Protein AF-A0A7W6BPK1-F1 (afdb_monomer_lite)

Structure (mmCIF, N/CA/C/O backbone):
data_AF-A0A7W6BPK1-F1
#
_entry.id   AF-A0A7W6BPK1-F1
#
loop_
_atom_site.group_PDB
_atom_site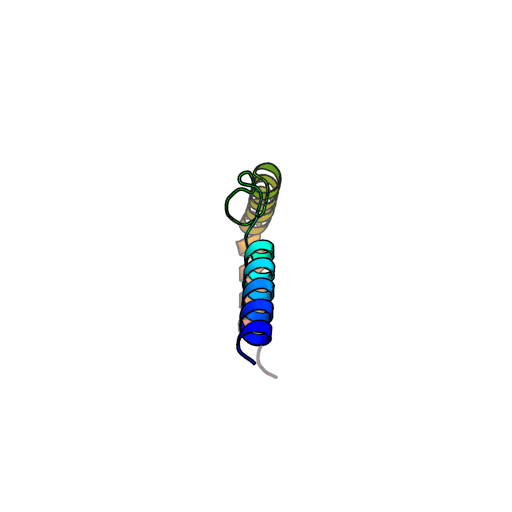.id
_atom_site.type_symbol
_atom_site.label_atom_id
_atom_site.label_alt_id
_atom_site.label_comp_id
_atom_site.label_asym_id
_atom_site.label_entity_id
_atom_site.label_seq_id
_atom_site.pdbx_PDB_ins_code
_atom_site.Cartn_x
_atom_site.Cartn_y
_atom_site.Cartn_z
_atom_site.occupancy
_atom_site.B_iso_or_equiv
_atom_site.auth_seq_id
_atom_site.auth_comp_id
_atom_site.auth_asym_id
_atom_site.auth_atom_id
_atom_site.pdbx_PDB_model_num
ATOM 1 N N . MET A 1 1 ? -6.519 -16.957 47.097 1.00 60.28 1 MET A N 1
ATOM 2 C CA . MET A 1 1 ? -6.061 -17.304 45.727 1.00 60.28 1 MET A CA 1
ATOM 3 C C . MET A 1 1 ? -7.109 -17.043 44.644 1.00 60.28 1 MET A C 1
ATOM 5 O O . MET A 1 1 ? -6.747 -16.441 43.644 1.00 60.28 1 MET A O 1
ATOM 9 N N . ALA A 1 2 ? -8.386 -17.417 44.817 1.00 66.50 2 ALA A N 1
ATOM 10 C CA . ALA A 1 2 ? -9.426 -17.204 43.793 1.00 66.50 2 ALA A CA 1
ATOM 11 C C . ALA A 1 2 ? -9.647 -15.724 43.402 1.00 66.50 2 ALA A C 1
ATOM 13 O O . ALA A 1 2 ? -9.762 -15.408 42.224 1.00 66.50 2 ALA A O 1
ATOM 14 N N . MET A 1 3 ? -9.611 -14.811 44.378 1.00 65.69 3 MET A N 1
ATOM 15 C CA . MET A 1 3 ? -9.810 -13.370 44.163 1.00 65.69 3 MET A CA 1
ATOM 16 C C . MET A 1 3 ? -8.683 -12.719 43.340 1.00 65.69 3 MET A C 1
ATOM 18 O O . MET A 1 3 ? -8.951 -11.937 42.436 1.00 65.69 3 MET A O 1
ATOM 22 N N . PHE A 1 4 ? -7.426 -13.113 43.577 1.00 72.12 4 PHE A N 1
ATOM 23 C CA . PHE A 1 4 ? -6.277 -12.636 42.794 1.00 72.12 4 PHE A CA 1
ATOM 24 C C . PHE A 1 4 ? -6.339 -13.123 41.339 1.00 72.12 4 PHE A C 1
ATOM 26 O O . PHE A 1 4 ? -6.023 -12.388 40.412 1.00 72.12 4 PHE A O 1
ATOM 33 N N . ARG A 1 5 ? -6.829 -14.351 41.139 1.00 76.69 5 ARG A N 1
ATOM 34 C CA . ARG A 1 5 ? -6.966 -14.987 39.826 1.00 76.69 5 ARG A CA 1
ATOM 35 C C . ARG A 1 5 ? -8.107 -14.391 38.990 1.00 76.69 5 ARG A C 1
ATOM 37 O O . ARG A 1 5 ? -7.988 -14.321 37.771 1.00 76.69 5 ARG A O 1
ATOM 44 N N . MET A 1 6 ? -9.177 -13.912 39.633 1.00 78.31 6 MET A N 1
ATOM 45 C CA . MET A 1 6 ? -10.209 -13.108 38.963 1.00 78.31 6 MET A CA 1
ATOM 46 C C . MET A 1 6 ? -9.692 -11.717 38.577 1.00 78.31 6 MET A C 1
ATOM 48 O O . MET A 1 6 ? -9.967 -11.248 37.476 1.00 78.31 6 MET A O 1
ATOM 52 N N . MET A 1 7 ? -8.891 -11.084 39.439 1.00 83.06 7 MET A N 1
ATOM 53 C CA . MET A 1 7 ? -8.328 -9.757 39.172 1.00 83.06 7 MET A CA 1
ATOM 54 C C . MET A 1 7 ? -7.353 -9.760 37.984 1.00 83.06 7 MET A C 1
ATOM 56 O O . MET A 1 7 ? -7.415 -8.873 37.136 1.00 83.06 7 MET A O 1
ATOM 60 N N . THR A 1 8 ? -6.513 -10.792 37.853 1.00 83.31 8 THR A N 1
ATOM 61 C CA . THR A 1 8 ? -5.627 -10.947 36.686 1.00 83.31 8 THR A CA 1
ATOM 62 C C . THR A 1 8 ? -6.398 -11.228 35.395 1.00 83.31 8 THR A C 1
ATOM 64 O O . THR A 1 8 ? -6.027 -10.712 34.346 1.00 83.31 8 THR A O 1
ATOM 67 N N . ALA A 1 9 ? -7.486 -12.005 35.458 1.00 83.31 9 ALA A N 1
ATOM 68 C CA . ALA A 1 9 ? -8.332 -12.269 34.291 1.00 83.31 9 ALA A CA 1
ATOM 69 C C . ALA A 1 9 ? -9.023 -10.990 33.782 1.00 83.31 9 ALA A C 1
ATOM 71 O O . ALA A 1 9 ? -9.083 -10.768 32.574 1.00 83.31 9 ALA A O 1
ATOM 72 N N . GLY A 1 10 ? -9.472 -10.123 34.696 1.00 85.25 10 GLY A N 1
ATOM 73 C CA . GLY A 1 10 ? -10.041 -8.820 34.347 1.00 85.25 10 GLY A CA 1
ATOM 74 C C . GLY A 1 10 ? -9.035 -7.898 33.651 1.00 85.25 10 GLY A C 1
ATOM 75 O O . GLY A 1 10 ? -9.362 -7.303 32.627 1.00 85.25 10 GLY A O 1
ATOM 76 N N . LEU A 1 11 ? -7.792 -7.830 34.146 1.00 85.75 11 LEU A N 1
ATOM 77 C CA . LEU A 1 11 ? -6.742 -7.019 33.514 1.00 85.75 11 LEU A CA 1
ATOM 78 C C . LEU A 1 11 ? -6.402 -7.486 32.091 1.00 85.75 11 LEU A C 1
ATOM 80 O O . LEU A 1 1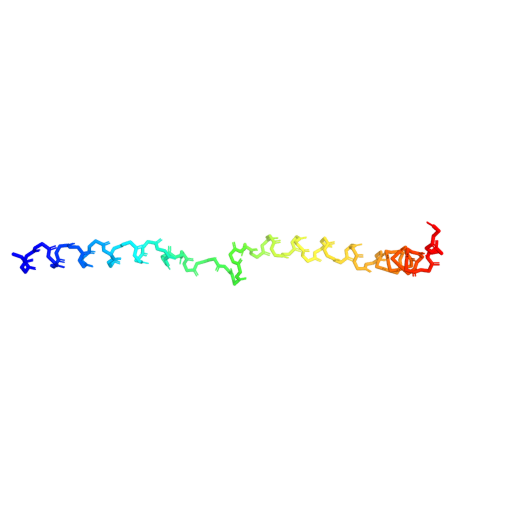1 ? -6.230 -6.649 31.207 1.00 85.75 11 LEU A O 1
ATOM 84 N N . LEU A 1 12 ? -6.328 -8.801 31.854 1.00 83.12 12 LEU A N 1
ATOM 85 C CA . LEU A 1 12 ? -6.079 -9.327 30.507 1.00 83.12 12 LEU A CA 1
ATOM 86 C C . LEU A 1 12 ? -7.220 -8.984 29.540 1.00 83.12 12 LEU A C 1
ATOM 88 O O . LEU A 1 12 ? -6.953 -8.625 28.397 1.00 83.12 12 LEU A O 1
ATOM 92 N N . ALA A 1 13 ? -8.476 -9.052 29.988 1.00 80.56 13 ALA A N 1
ATOM 93 C CA . ALA A 1 13 ? -9.624 -8.704 29.153 1.00 80.56 13 ALA A CA 1
ATOM 94 C C . ALA A 1 13 ? -9.610 -7.221 28.729 1.00 80.56 13 ALA A C 1
ATOM 96 O O . ALA A 1 13 ? -9.878 -6.919 27.567 1.00 80.56 13 ALA A O 1
ATOM 97 N N . LEU A 1 14 ? -9.231 -6.305 29.631 1.00 81.00 14 LEU A N 1
ATOM 98 C CA . LEU A 1 14 ? -9.071 -4.883 29.293 1.00 81.00 14 LEU A CA 1
ATOM 99 C C . LEU A 1 14 ? -7.903 -4.636 28.326 1.00 81.00 14 LEU A C 1
ATOM 101 O O . LEU A 1 14 ? -8.026 -3.817 27.419 1.00 81.00 14 LEU A O 1
ATOM 105 N N . ALA A 1 15 ? -6.785 -5.350 28.489 1.00 79.44 15 ALA A N 1
ATOM 106 C CA . ALA A 1 15 ? -5.643 -5.234 27.583 1.00 79.44 15 ALA A CA 1
ATOM 107 C C . ALA A 1 15 ? -5.974 -5.727 26.161 1.00 79.44 15 ALA A C 1
ATOM 109 O O . ALA A 1 15 ? -5.545 -5.116 25.184 1.00 79.44 15 ALA A O 1
ATOM 110 N N . LEU A 1 16 ? -6.779 -6.789 26.033 1.00 72.19 16 LEU A N 1
ATOM 111 C CA . LEU A 1 16 ? -7.262 -7.268 24.733 1.00 72.19 16 LEU A CA 1
ATOM 112 C C . LEU A 1 16 ? -8.255 -6.290 24.088 1.00 72.19 16 LEU A C 1
ATOM 114 O O . LEU A 1 16 ? -8.193 -6.083 22.879 1.00 72.19 16 LEU A O 1
ATOM 118 N N . ALA A 1 17 ? -9.121 -5.646 24.876 1.00 72.69 17 ALA A N 1
ATOM 119 C CA . ALA A 1 17 ? -10.038 -4.620 24.371 1.00 72.69 17 ALA A CA 1
ATOM 120 C C . ALA A 1 17 ? -9.296 -3.388 23.809 1.00 72.69 17 ALA A C 1
ATOM 122 O O . ALA A 1 17 ? -9.759 -2.772 22.852 1.00 72.69 17 ALA A O 1
ATOM 123 N N . ALA A 1 18 ? -8.112 -3.069 24.340 1.00 68.75 18 ALA A N 1
ATOM 124 C CA . ALA A 1 18 ? -7.271 -1.980 23.839 1.00 68.75 18 ALA A CA 1
ATOM 125 C C . ALA A 1 18 ? -6.545 -2.302 22.516 1.00 68.75 18 ALA A C 1
ATOM 127 O O . ALA A 1 18 ? -6.079 -1.390 21.841 1.00 68.75 18 ALA A O 1
ATOM 128 N N . CYS A 1 19 ? -6.442 -3.577 22.127 1.00 70.56 19 CYS A N 1
ATOM 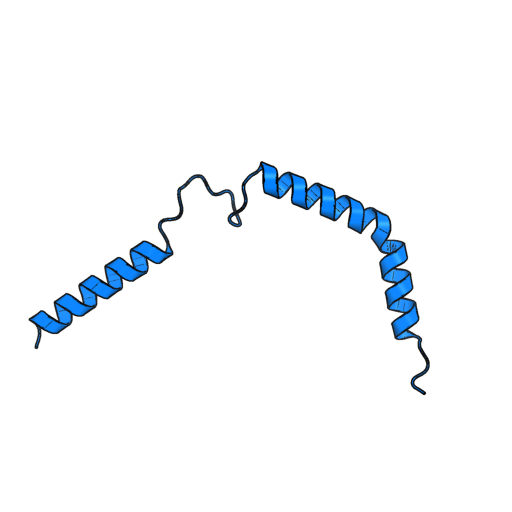129 C CA . CYS A 1 19 ? -5.757 -3.995 20.898 1.00 70.56 19 CYS A CA 1
ATOM 130 C C . CYS A 1 19 ? -6.693 -4.052 19.670 1.00 70.56 19 CYS A C 1
ATOM 132 O O 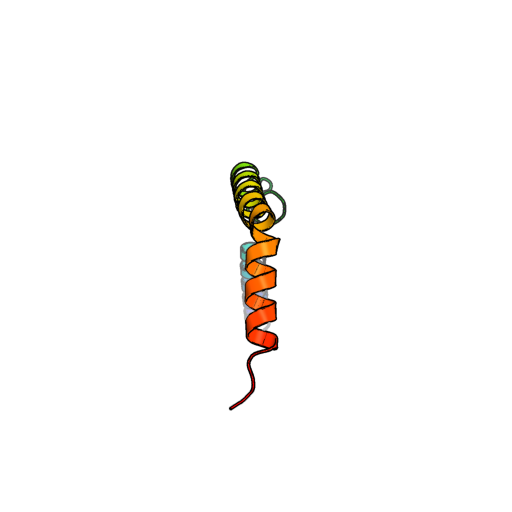. CYS A 1 19 ? -6.240 -4.345 18.568 1.00 70.56 19 CYS A O 1
ATOM 134 N N . GLY A 1 20 ? -7.992 -3.776 19.845 1.00 59.69 20 GLY A N 1
ATOM 135 C CA . GLY A 1 20 ? -8.999 -3.946 18.790 1.00 59.69 20 GLY A CA 1
ATOM 136 C C . GLY A 1 20 ? -10.062 -2.852 18.689 1.00 59.69 20 GLY A C 1
ATOM 137 O O . GLY A 1 20 ? -10.857 -2.896 17.757 1.00 59.69 20 GLY A O 1
ATOM 138 N N . ALA A 1 21 ? -10.079 -1.861 19.587 1.00 57.97 21 ALA A N 1
ATOM 139 C CA . ALA A 1 21 ? -10.938 -0.682 19.463 1.00 57.97 21 ALA A CA 1
ATOM 140 C C . ALA A 1 21 ? -10.354 0.281 18.414 1.00 57.97 21 ALA A C 1
ATOM 142 O O . ALA A 1 21 ? -9.808 1.334 18.737 1.00 57.97 21 ALA A O 1
ATOM 143 N N . SER A 1 22 ? -10.375 -0.141 17.153 1.00 56.84 22 SER A N 1
ATOM 144 C CA . SER A 1 22 ? -10.092 0.738 16.025 1.00 56.84 22 SER A CA 1
ATOM 145 C C . SER A 1 22 ? -11.396 1.421 15.645 1.00 56.84 22 SER A C 1
ATOM 147 O O . SER A 1 22 ? -12.362 0.726 15.342 1.00 56.84 22 SER A O 1
ATOM 149 N N . ASP A 1 23 ? -11.401 2.754 15.707 1.00 57.03 23 ASP A N 1
ATOM 150 C CA . ASP A 1 23 ? -12.456 3.625 15.183 1.00 57.03 23 ASP A CA 1
ATOM 151 C C . ASP A 1 23 ? -13.026 3.055 13.880 1.00 57.03 23 ASP A C 1
ATOM 153 O O . ASP A 1 23 ? -12.281 2.759 12.939 1.00 57.03 23 ASP A O 1
ATOM 157 N N . GLU A 1 24 ? -14.347 2.920 13.844 1.00 56.50 24 GLU A N 1
ATOM 158 C CA . GLU A 1 24 ? -15.153 2.313 12.779 1.00 56.50 24 GLU A CA 1
ATOM 159 C C . GLU A 1 24 ? -15.044 3.041 11.417 1.00 56.50 24 GLU A C 1
ATOM 161 O O . GLU A 1 24 ? -15.633 2.599 10.435 1.00 56.50 24 GLU A O 1
ATOM 166 N N . ASP A 1 25 ? -14.216 4.088 11.332 1.00 56.53 25 ASP A N 1
ATOM 167 C CA . ASP A 1 25 ? -13.939 4.891 10.135 1.00 56.53 25 ASP A CA 1
ATOM 168 C C . ASP A 1 25 ? -12.555 4.630 9.499 1.00 56.53 25 ASP A C 1
ATOM 170 O O . ASP A 1 25 ? -12.183 5.278 8.513 1.00 56.53 25 ASP A O 1
ATOM 174 N N . ARG A 1 26 ? -11.755 3.691 10.026 1.00 59.50 26 ARG A N 1
ATOM 175 C CA . ARG A 1 26 ? -10.491 3.293 9.380 1.00 59.50 26 ARG A CA 1
ATOM 176 C C . ARG A 1 26 ? -10.779 2.304 8.249 1.00 59.50 26 ARG A C 1
ATOM 178 O O . ARG A 1 26 ? -10.917 1.109 8.493 1.00 59.50 26 ARG A O 1
ATOM 185 N N . ASP A 1 27 ? -10.860 2.819 7.023 1.00 59.62 27 ASP A N 1
ATOM 186 C CA . ASP A 1 27 ? -10.977 2.034 5.787 1.00 59.62 27 ASP A CA 1
ATOM 187 C C . ASP A 1 27 ? -9.977 0.852 5.745 1.00 59.62 27 ASP A C 1
ATOM 189 O O . ASP A 1 27 ? -8.915 0.858 6.389 1.00 59.62 27 ASP A O 1
ATOM 193 N N . VAL A 1 28 ? -10.368 -0.215 5.043 1.00 66.31 28 VAL A N 1
ATOM 194 C CA . VAL A 1 28 ? -9.741 -1.546 5.091 1.00 66.31 28 VAL A CA 1
ATOM 195 C C . VAL A 1 28 ? -8.230 -1.434 4.850 1.00 66.31 28 VAL A C 1
ATOM 197 O O . VAL A 1 28 ? -7.787 -1.006 3.791 1.00 66.31 28 VAL A O 1
ATOM 200 N N . GLY A 1 29 ? -7.422 -1.834 5.837 1.00 73.00 29 GLY A N 1
ATOM 201 C CA . GLY A 1 29 ? -5.956 -1.737 5.770 1.00 73.00 29 GLY A CA 1
ATOM 202 C C . GLY A 1 29 ? -5.343 -0.605 6.598 1.00 73.00 29 GLY A C 1
ATOM 203 O O . GLY A 1 29 ? -4.121 -0.471 6.622 1.00 73.00 29 GLY A O 1
ATOM 204 N N . GLY A 1 30 ? -6.151 0.170 7.329 1.00 79.19 30 GLY A N 1
ATOM 205 C CA . GLY A 1 30 ? -5.652 1.156 8.292 1.00 79.19 30 GLY A CA 1
ATOM 206 C C . GLY A 1 30 ? -5.150 2.454 7.656 1.00 79.19 30 GLY A C 1
ATOM 207 O O . GLY A 1 30 ? -4.515 3.246 8.355 1.00 79.19 30 GLY A O 1
ATOM 208 N N . VAL A 1 31 ? -5.465 2.675 6.382 1.00 83.12 31 VAL A N 1
ATOM 209 C CA . VAL A 1 31 ? -5.203 3.908 5.632 1.00 83.12 31 VAL A CA 1
ATOM 210 C C . VAL A 1 31 ? -6.525 4.596 5.317 1.00 83.12 31 VAL A C 1
ATOM 212 O O . VAL A 1 31 ? -7.556 3.945 5.188 1.00 83.12 31 VAL A O 1
ATOM 215 N N . THR A 1 32 ? -6.515 5.914 5.198 1.00 86.88 32 THR A N 1
ATOM 216 C CA . THR A 1 32 ? -7.671 6.680 4.724 1.00 86.88 32 THR A CA 1
ATOM 217 C C . THR A 1 32 ? -7.849 6.514 3.213 1.00 86.88 32 THR A C 1
ATOM 219 O O . THR A 1 32 ? -6.894 6.243 2.485 1.00 86.88 32 THR A O 1
ATOM 222 N N . ALA A 1 33 ? -9.054 6.780 2.702 1.00 87.12 33 ALA A N 1
ATOM 223 C CA . ALA A 1 33 ? -9.317 6.749 1.259 1.00 87.12 33 ALA A CA 1
ATOM 224 C C . ALA A 1 33 ? -8.388 7.687 0.453 1.00 87.12 33 ALA A C 1
ATOM 226 O O . ALA A 1 33 ? -8.013 7.382 -0.681 1.00 87.12 33 ALA A O 1
ATOM 227 N N . GLY A 1 34 ? -7.994 8.827 1.036 1.00 89.00 34 GLY A N 1
ATOM 228 C CA . GLY A 1 34 ? -7.042 9.758 0.424 1.00 89.00 34 GLY A CA 1
ATOM 229 C C . GLY A 1 34 ? -5.627 9.182 0.338 1.00 89.00 34 GLY A C 1
ATOM 230 O O . GLY A 1 34 ? -4.991 9.275 -0.712 1.00 89.00 34 GLY A O 1
ATOM 231 N N . GLU A 1 35 ? -5.161 8.535 1.407 1.00 90.94 35 GLU A N 1
ATOM 232 C CA . GLU A 1 35 ? -3.865 7.846 1.439 1.00 90.94 35 GLU A CA 1
ATOM 233 C C . GLU A 1 35 ? -3.839 6.662 0.470 1.00 90.94 35 GLU A C 1
ATOM 235 O O . GLU A 1 35 ? -2.899 6.544 -0.313 1.00 90.94 35 GLU A O 1
ATOM 240 N N . ALA A 1 36 ? -4.891 5.837 0.441 1.00 91.62 36 ALA A N 1
ATOM 241 C CA . ALA A 1 36 ? -5.010 4.729 -0.506 1.00 91.62 36 ALA A CA 1
ATOM 242 C C . ALA A 1 36 ? -4.929 5.212 -1.963 1.00 91.62 36 ALA A C 1
ATOM 244 O O . ALA A 1 36 ? -4.235 4.619 -2.791 1.00 91.62 36 ALA A O 1
ATOM 245 N N . ARG A 1 37 ? -5.585 6.337 -2.279 1.00 92.25 37 ARG A N 1
ATOM 246 C CA . ARG A 1 37 ? -5.524 6.942 -3.614 1.00 92.25 37 ARG A CA 1
ATOM 247 C C . ARG A 1 37 ? -4.112 7.398 -3.979 1.00 92.25 37 ARG A C 1
ATOM 249 O O . ARG A 1 37 ? -3.665 7.114 -5.088 1.00 92.25 37 ARG A O 1
ATOM 256 N N . ALA A 1 38 ? -3.426 8.076 -3.060 1.00 95.00 38 ALA A N 1
ATOM 257 C CA . ALA A 1 38 ? -2.052 8.525 -3.268 1.00 95.00 38 ALA A CA 1
ATOM 258 C C . ALA A 1 38 ? -1.087 7.340 -3.460 1.00 95.00 38 ALA A C 1
ATOM 260 O O . ALA A 1 38 ? -0.224 7.383 -4.336 1.00 95.00 38 ALA A O 1
ATOM 261 N N . LEU A 1 39 ? -1.268 6.255 -2.697 1.00 93.12 39 LEU A N 1
ATOM 262 C CA . LEU A 1 39 ? -0.500 5.017 -2.863 1.00 93.12 39 LEU A CA 1
ATOM 263 C C . LEU A 1 39 ? -0.727 4.379 -4.241 1.00 93.12 39 LEU A C 1
ATOM 265 O O . LEU A 1 39 ? 0.239 3.974 -4.884 1.00 93.12 39 LEU A O 1
ATOM 269 N N . ASN A 1 40 ? -1.972 4.330 -4.722 1.00 94.06 40 ASN A N 1
ATOM 270 C CA . ASN A 1 40 ? -2.279 3.803 -6.054 1.00 94.06 40 ASN A CA 1
ATOM 271 C C . ASN A 1 40 ? -1.659 4.639 -7.181 1.00 94.06 40 ASN A C 1
ATOM 273 O O . ASN A 1 40 ? -1.189 4.078 -8.168 1.00 94.06 40 ASN A O 1
ATOM 277 N N . GLU A 1 41 ? -1.651 5.966 -7.054 1.00 96.88 41 GLU A N 1
ATOM 278 C CA . GLU A 1 41 ? -1.013 6.847 -8.037 1.00 96.88 41 GLU A CA 1
ATOM 279 C C . GLU A 1 41 ? 0.504 6.627 -8.082 1.00 96.88 41 GLU A C 1
ATOM 281 O O . GLU A 1 41 ? 1.076 6.452 -9.159 1.00 96.88 41 GLU A O 1
ATOM 286 N N . ALA A 1 42 ? 1.145 6.541 -6.913 1.00 95.88 42 ALA A N 1
ATOM 287 C CA . ALA A 1 42 ? 2.565 6.218 -6.823 1.00 95.88 42 ALA A CA 1
ATOM 288 C C . ALA A 1 42 ? 2.880 4.839 -7.433 1.00 95.88 42 ALA A C 1
ATOM 290 O O . ALA A 1 42 ? 3.842 4.709 -8.191 1.00 95.88 42 ALA A O 1
ATOM 291 N N . ALA A 1 43 ? 2.053 3.825 -7.157 1.00 94.94 43 ALA A N 1
ATOM 292 C CA . ALA A 1 43 ? 2.192 2.499 -7.757 1.00 94.94 43 ALA A CA 1
ATOM 293 C C . ALA A 1 43 ? 2.060 2.546 -9.289 1.00 94.94 43 ALA A C 1
ATOM 295 O O . ALA A 1 43 ? 2.897 1.981 -9.985 1.00 94.94 43 ALA A O 1
ATOM 296 N N . ALA A 1 44 ? 1.099 3.302 -9.830 1.00 96.12 44 ALA A N 1
ATOM 297 C CA . ALA A 1 44 ? 0.934 3.454 -11.277 1.00 96.12 44 ALA A CA 1
ATOM 298 C C . ALA A 1 44 ? 2.162 4.095 -11.955 1.00 96.12 44 ALA A C 1
ATOM 300 O O . ALA A 1 44 ? 2.538 3.704 -13.061 1.00 96.12 44 ALA A O 1
ATOM 301 N N . MET A 1 45 ? 2.822 5.054 -11.293 1.00 94.25 45 MET A N 1
ATOM 302 C CA . MET A 1 45 ? 4.072 5.648 -11.790 1.00 94.25 45 MET A CA 1
ATOM 303 C C . MET A 1 45 ? 5.234 4.646 -11.824 1.00 94.25 45 MET A C 1
ATOM 305 O O . MET A 1 45 ? 6.091 4.742 -12.707 1.00 94.25 45 MET A O 1
ATOM 309 N N . LEU A 1 46 ? 5.280 3.717 -10.865 1.00 90.81 46 LEU A N 1
ATOM 310 C CA . LEU A 1 46 ? 6.265 2.633 -10.825 1.00 90.81 46 LEU A CA 1
ATOM 311 C C . LEU A 1 46 ? 5.966 1.578 -11.893 1.00 90.81 46 LEU A C 1
ATOM 313 O O . LEU A 1 46 ? 6.879 1.173 -12.611 1.00 90.81 46 LEU A O 1
ATOM 317 N N . ASP A 1 47 ? 4.699 1.202 -12.059 1.00 92.62 47 ASP A N 1
ATOM 318 C CA . ASP A 1 47 ? 4.258 0.245 -13.079 1.00 92.62 47 ASP A CA 1
ATOM 319 C C . ASP A 1 47 ? 4.564 0.747 -14.494 1.00 92.62 47 ASP A C 1
ATOM 321 O O . ASP A 1 47 ? 5.046 -0.010 -15.335 1.00 92.62 47 ASP A O 1
ATOM 325 N N . ALA A 1 48 ? 4.388 2.048 -14.750 1.00 92.50 48 ALA A N 1
ATOM 326 C CA . ALA A 1 48 ? 4.767 2.668 -16.022 1.00 92.50 48 ALA A CA 1
ATOM 327 C C . ALA A 1 48 ? 6.274 2.555 -16.333 1.00 92.50 48 ALA A C 1
ATOM 329 O O . ALA A 1 48 ? 6.682 2.653 -17.489 1.00 92.50 48 ALA A O 1
ATOM 330 N N . GLN A 1 49 ? 7.107 2.360 -15.309 1.00 90.75 49 GLN A N 1
ATOM 331 C CA . GLN A 1 49 ? 8.556 2.190 -15.427 1.00 90.75 49 GLN A CA 1
ATOM 332 C C . GLN A 1 49 ? 8.990 0.725 -15.265 1.00 90.75 49 GLN A C 1
ATOM 334 O O . GLN A 1 49 ? 10.191 0.439 -15.304 1.00 90.75 49 GLN A O 1
ATOM 339 N N . ALA A 1 50 ? 8.042 -0.204 -15.101 1.00 89.94 50 ALA A N 1
ATOM 340 C CA . ALA A 1 50 ? 8.330 -1.585 -14.741 1.00 89.94 50 ALA A CA 1
ATOM 341 C C . ALA A 1 50 ? 9.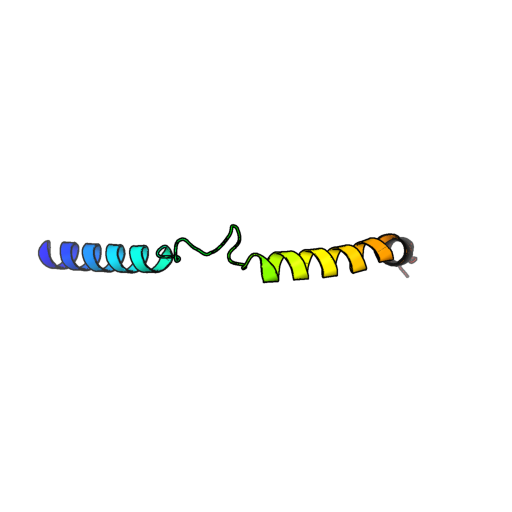200 -2.296 -15.781 1.00 89.94 50 ALA A C 1
ATOM 343 O O . ALA A 1 50 ? 10.071 -3.064 -15.394 1.00 89.94 50 ALA A O 1
ATOM 344 N N . ASP A 1 51 ? 9.046 -2.013 -17.076 1.00 84.12 51 ASP A N 1
ATOM 345 C CA . ASP A 1 51 ? 9.862 -2.651 -18.119 1.00 84.12 51 ASP A CA 1
ATOM 346 C C . ASP A 1 51 ? 11.355 -2.316 -17.984 1.00 84.12 51 ASP A C 1
ATOM 348 O O . ASP A 1 51 ? 12.199 -3.200 -18.125 1.00 84.12 51 ASP A O 1
ATOM 352 N N . ASN A 1 52 ? 11.690 -1.073 -17.618 1.00 84.06 52 ASN A N 1
ATOM 353 C CA . ASN A 1 52 ? 13.076 -0.668 -17.362 1.00 84.06 52 ASN A CA 1
ATOM 354 C C . ASN A 1 52 ? 13.630 -1.353 -16.108 1.00 84.06 52 ASN A C 1
ATOM 356 O O . ASN A 1 52 ? 14.766 -1.824 -16.105 1.00 84.06 52 ASN A O 1
ATOM 360 N N . ALA A 1 53 ? 12.823 -1.424 -15.046 1.00 83.06 53 ALA A N 1
ATOM 361 C CA . ALA A 1 53 ? 13.205 -2.094 -13.808 1.00 83.06 53 ALA A CA 1
ATOM 362 C C . ALA A 1 53 ? 13.400 -3.605 -14.016 1.00 83.06 53 ALA A C 1
ATOM 364 O O . ALA A 1 53 ? 14.376 -4.171 -13.534 1.00 83.06 53 ALA A O 1
ATOM 365 N N . ARG A 1 54 ? 12.517 -4.255 -14.781 1.00 83.06 54 ARG A N 1
ATOM 366 C CA . ARG A 1 54 ? 12.606 -5.681 -15.123 1.00 83.06 54 ARG A CA 1
ATOM 367 C C . ARG A 1 54 ? 13.823 -5.973 -15.993 1.00 83.06 54 ARG A C 1
ATOM 369 O O . ARG A 1 54 ? 14.579 -6.874 -15.660 1.00 83.06 54 ARG A O 1
ATOM 376 N N . ALA A 1 55 ? 14.076 -5.155 -17.015 1.00 82.31 55 ALA A N 1
ATOM 377 C CA . ALA A 1 55 ? 15.291 -5.264 -17.817 1.00 82.31 55 ALA A CA 1
ATOM 378 C C . ALA A 1 55 ? 16.559 -5.126 -16.956 1.00 82.31 55 ALA A C 1
ATOM 380 O O . ALA A 1 55 ? 17.501 -5.889 -17.134 1.00 82.31 55 ALA A O 1
ATOM 381 N N . ALA A 1 56 ? 16.584 -4.203 -15.988 1.00 80.06 56 ALA A N 1
ATOM 382 C CA . ALA A 1 56 ? 17.716 -4.060 -15.072 1.00 80.06 56 ALA A CA 1
ATOM 383 C C . ALA A 1 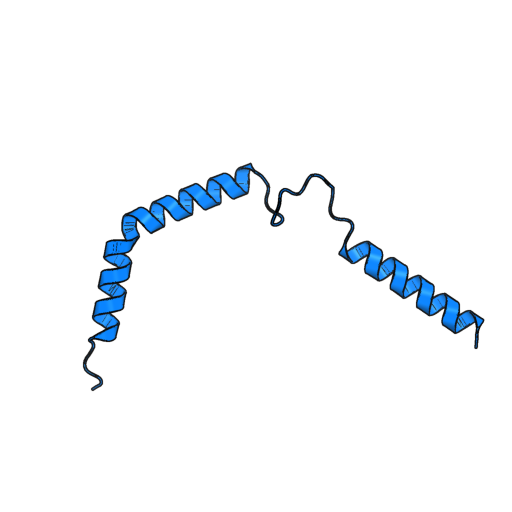56 ? 17.915 -5.293 -14.165 1.00 80.06 56 ALA A C 1
ATOM 385 O O . ALA A 1 56 ? 19.052 -5.689 -13.923 1.00 80.06 56 ALA A O 1
ATOM 386 N N . LEU A 1 57 ? 16.829 -5.918 -13.696 1.00 80.00 57 LEU A N 1
ATOM 387 C CA . LEU A 1 57 ? 16.880 -7.148 -12.894 1.00 80.00 57 LEU A CA 1
ATOM 388 C C . LEU A 1 57 ? 17.335 -8.367 -13.714 1.00 80.00 57 LEU A C 1
ATOM 390 O O . LEU A 1 57 ? 18.086 -9.197 -13.205 1.00 80.00 57 LEU A O 1
ATOM 394 N N . ASP A 1 58 ? 16.923 -8.460 -14.978 1.00 78.69 58 ASP A N 1
ATOM 395 C CA . ASP A 1 58 ? 17.319 -9.555 -15.871 1.00 78.69 58 ASP A CA 1
ATOM 396 C C . ASP A 1 58 ? 18.806 -9.459 -16.272 1.00 78.69 58 ASP A C 1
ATOM 398 O O . ASP A 1 58 ? 19.472 -10.483 -16.419 1.00 78.69 58 ASP A O 1
ATOM 402 N N . ILE A 1 59 ? 19.360 -8.244 -16.379 1.00 64.56 59 ILE A N 1
ATOM 403 C CA . ILE A 1 59 ? 20.800 -8.015 -16.606 1.00 64.56 59 ILE A CA 1
ATOM 404 C C . ILE A 1 59 ? 21.641 -8.505 -15.416 1.00 64.56 59 ILE A C 1
ATOM 406 O O . ILE A 1 59 ? 22.703 -9.091 -15.617 1.00 64.56 59 ILE A O 1
ATOM 410 N N . GLU A 1 60 ? 21.166 -8.309 -14.183 1.00 62.47 60 GLU A N 1
ATOM 411 C CA . GLU A 1 60 ? 21.838 -8.808 -12.973 1.00 62.47 60 GLU A CA 1
ATOM 412 C C . GLU A 1 60 ? 21.814 -10.350 -12.912 1.00 62.47 60 GLU A C 1
ATOM 414 O O . GLU A 1 60 ? 22.777 -10.976 -12.468 1.00 62.47 60 GLU A O 1
ATOM 419 N N . ALA A 1 61 ? 20.741 -10.983 -13.404 1.00 63.16 61 ALA A N 1
ATOM 420 C CA . ALA A 1 61 ? 20.604 -12.441 -13.443 1.00 63.16 61 ALA A CA 1
ATOM 421 C C . ALA A 1 61 ? 21.521 -13.129 -14.480 1.00 63.16 61 ALA A C 1
ATOM 423 O O . ALA A 1 61 ? 21.853 -14.303 -14.300 1.00 63.16 61 ALA A O 1
ATOM 424 N N . ASP A 1 62 ? 21.946 -12.415 -15.530 1.00 59.97 62 ASP A N 1
ATOM 425 C CA . ASP A 1 62 ? 22.884 -12.893 -16.565 1.00 59.97 62 ASP A CA 1
ATOM 426 C C . ASP A 1 62 ? 24.352 -12.512 -16.279 1.00 59.97 62 ASP A C 1
ATOM 428 O O . ASP A 1 62 ? 25.258 -12.847 -17.046 1.00 59.97 62 ASP A O 1
ATOM 432 N N . ALA A 1 63 ? 24.632 -11.827 -15.162 1.00 63.22 63 ALA A N 1
ATOM 433 C CA . ALA A 1 63 ? 25.998 -11.477 -14.799 1.00 63.22 63 ALA A CA 1
ATOM 434 C C . ALA A 1 63 ? 26.848 -12.759 -14.624 1.00 63.22 63 ALA A C 1
ATOM 436 O O . ALA A 1 63 ? 26.526 -13.610 -13.785 1.00 63.22 63 ALA A O 1
ATOM 437 N N . PRO A 1 64 ? 27.952 -12.929 -15.383 1.00 59.31 64 PRO A N 1
ATOM 438 C CA . PRO A 1 64 ? 28.799 -14.103 -15.254 1.00 59.31 64 PRO A CA 1
ATOM 439 C C . PRO A 1 64 ? 29.409 -14.104 -13.854 1.00 59.31 64 PRO A C 1
ATOM 441 O O . PRO A 1 64 ? 30.160 -13.192 -13.502 1.00 59.31 64 PRO A O 1
ATOM 444 N N . GLN A 1 65 ? 29.080 -15.127 -13.061 1.00 63.75 65 GLN A N 1
ATOM 445 C CA . GLN A 1 65 ? 29.688 -15.349 -11.751 1.00 63.75 65 GLN A CA 1
ATOM 446 C C . GLN A 1 65 ? 31.193 -15.539 -11.949 1.00 63.75 65 GLN A C 1
ATOM 448 O O . GLN A 1 65 ? 31.642 -16.594 -12.403 1.00 63.75 65 GLN A O 1
ATOM 453 N N . ARG A 1 66 ? 31.955 -14.479 -11.683 1.00 46.41 66 ARG A N 1
ATOM 454 C CA . ARG A 1 66 ? 33.410 -14.458 -11.774 1.00 46.41 66 ARG A CA 1
ATOM 455 C C . ARG A 1 66 ? 34.028 -14.591 -10.394 1.00 46.41 66 ARG A C 1
ATOM 457 O O . ARG A 1 66 ? 33.579 -13.857 -9.488 1.00 46.41 66 ARG A O 1
#

Secondary structure (DSSP, 8-state):
-HHHHHHHHHHHHHHHHTTT---TT--TTT--HHHHHHHHHHHHHHHTTHHHHHHHHHHHHT----

Radius of gyration: 24.9 Å; chains: 1; bounding box: 49×27×64 Å

Organism: NCBI:txid870476

Sequence (66 aa):
MAMFRMMTAGLLALALAACGASDEDRDVGGVTAGEARALNEAAAMLDAQADNARAALDIEADAPQR

Foldseek 3Di:
DVVVVVVVVVVVVVVVVVVPPDPPQQPPPRDHPVRVVVVVVVVVVCVVCVVVVVVVVVVVVPPPPD

pLDDT: mean 77.38, std 13.15, range [46.41, 96.88]